Protein AF-A0A3D3RLZ9-F1 (afdb_monomer_lite)

Foldseek 3Di:
DKDDDPDPVPIDDDDDDPDPDDDFQDKAADADFDWADDPDDCLCVVNVHPNPFDPPDTWGWDQPDDPNHRIMTTGD

Radius of gyration: 12.9 Å; chains: 1; bounding box: 29×29×29 Å

Sequence (76 aa):
FMRKTRRKGEMLLVICNFTPVAHEQYKIGVPYEGKYKEIFTSDAIEFGGSGEYQNKRMRHSKKEECDKRKHSMKVT

Structure (mmCIF, N/CA/C/O backbone):
data_AF-A0A3D3RLZ9-F1
#
_entry.id   AF-A0A3D3RLZ9-F1
#
loop_
_atom_site.group_PDB
_atom_site.id
_atom_site.type_symbol
_atom_site.label_atom_id
_atom_site.label_alt_id
_atom_site.label_comp_id
_atom_site.label_asym_id
_atom_site.label_entity_id
_atom_site.label_seq_id
_atom_site.pdbx_PDB_ins_code
_atom_site.Cartn_x
_atom_site.Cartn_y
_atom_site.Cartn_z
_atom_site.occupancy
_atom_site.B_iso_or_equiv
_atom_site.auth_seq_id
_atom_site.auth_comp_id
_atom_site.auth_asym_id
_atom_site.auth_atom_id
_atom_site.pdbx_PDB_model_num
ATOM 1 N N . PHE A 1 1 ? -6.438 3.563 -1.534 1.00 93.69 1 PHE A N 1
ATOM 2 C CA . PHE A 1 1 ? -7.834 3.580 -1.028 1.00 93.69 1 PHE A CA 1
ATOM 3 C C . PHE A 1 1 ? -8.067 2.440 -0.029 1.00 93.69 1 PHE A C 1
ATOM 5 O O . PHE A 1 1 ? -7.170 1.631 0.167 1.00 93.69 1 PHE A O 1
ATOM 12 N N . MET A 1 2 ? -9.231 2.375 0.638 1.00 94.38 2 MET A N 1
ATOM 13 C CA . MET A 1 2 ? -9.513 1.387 1.698 1.00 94.38 2 MET A CA 1
ATOM 14 C C . MET A 1 2 ? -10.727 0.501 1.392 1.00 94.38 2 MET A C 1
ATOM 16 O O . MET A 1 2 ? -11.733 0.989 0.881 1.00 94.38 2 MET A O 1
ATOM 20 N N . ARG A 1 3 ? -10.677 -0.767 1.813 1.00 95.81 3 ARG A N 1
ATOM 21 C CA . ARG A 1 3 ? -11.814 -1.701 1.858 1.00 95.81 3 ARG A CA 1
ATOM 22 C C . ARG A 1 3 ? -12.003 -2.187 3.293 1.00 95.81 3 ARG A C 1
ATOM 24 O O . ARG A 1 3 ? -11.032 -2.548 3.946 1.00 95.81 3 ARG A O 1
ATOM 31 N N . LYS A 1 4 ? -13.231 -2.155 3.810 1.00 93.38 4 LYS A N 1
ATOM 32 C CA . LYS A 1 4 ? -13.530 -2.423 5.228 1.00 93.38 4 LYS A CA 1
ATOM 33 C C . LYS A 1 4 ? -14.554 -3.547 5.367 1.00 93.38 4 LYS A C 1
ATOM 35 O O . LYS A 1 4 ? -15.502 -3.596 4.587 1.00 93.38 4 LYS A O 1
ATOM 40 N N . THR A 1 5 ? -14.398 -4.373 6.397 1.00 93.19 5 THR A N 1
ATOM 41 C CA . THR A 1 5 ? -15.449 -5.268 6.907 1.00 93.19 5 THR A CA 1
ATOM 42 C C . THR A 1 5 ? -15.950 -4.751 8.265 1.00 93.19 5 THR A C 1
ATOM 44 O O . THR A 1 5 ? -15.582 -3.656 8.701 1.00 93.19 5 THR A O 1
ATOM 47 N N . ARG A 1 6 ? -16.791 -5.531 8.959 1.00 92.12 6 ARG A N 1
ATOM 48 C CA . ARG A 1 6 ? -17.208 -5.231 10.341 1.00 92.12 6 ARG A CA 1
ATOM 49 C C . ARG A 1 6 ? -16.049 -5.331 11.340 1.00 92.12 6 ARG A C 1
ATOM 51 O O . ARG A 1 6 ? -16.092 -4.697 12.391 1.00 92.12 6 ARG A O 1
ATOM 58 N N . ARG A 1 7 ? -15.013 -6.117 11.032 1.00 90.75 7 ARG A N 1
ATOM 59 C CA . ARG A 1 7 ? -13.855 -6.338 11.903 1.00 90.75 7 ARG A CA 1
ATOM 60 C C . ARG A 1 7 ? -12.711 -5.425 11.480 1.00 90.75 7 ARG A C 1
ATOM 62 O O . ARG A 1 7 ? -12.239 -5.484 10.350 1.00 90.75 7 ARG A O 1
ATOM 69 N N . LYS A 1 8 ? -12.214 -4.606 12.412 1.00 81.94 8 LYS A N 1
ATOM 70 C CA . LYS A 1 8 ? -11.122 -3.648 12.140 1.00 81.94 8 LYS A CA 1
ATOM 71 C C . LYS A 1 8 ? -9.850 -4.318 11.595 1.00 81.94 8 LYS A C 1
ATOM 73 O O . LYS A 1 8 ? -9.178 -3.720 10.764 1.00 81.94 8 LYS A O 1
ATOM 78 N N . GLY A 1 9 ? -9.547 -5.544 12.034 1.00 86.06 9 GLY A N 1
ATOM 79 C CA . GLY A 1 9 ? -8.367 -6.308 11.603 1.00 86.06 9 GLY A CA 1
ATOM 80 C C . GLY A 1 9 ? -8.455 -6.922 10.200 1.00 86.06 9 GLY A C 1
ATOM 81 O O . GLY A 1 9 ? -7.445 -7.380 9.687 1.00 86.06 9 GLY A O 1
ATOM 82 N N . GLU A 1 10 ? -9.630 -6.912 9.567 1.00 90.81 10 GLU A N 1
ATOM 83 C CA . GLU A 1 10 ? -9.848 -7.433 8.205 1.00 90.81 10 GLU A CA 1
ATOM 84 C C . GLU A 1 10 ? -9.903 -6.300 7.160 1.00 90.81 10 GLU A C 1
ATOM 86 O O . GLU A 1 10 ? -10.338 -6.483 6.024 1.00 90.81 10 GLU A O 1
ATOM 91 N N . MET A 1 11 ? -9.507 -5.088 7.551 1.00 94.2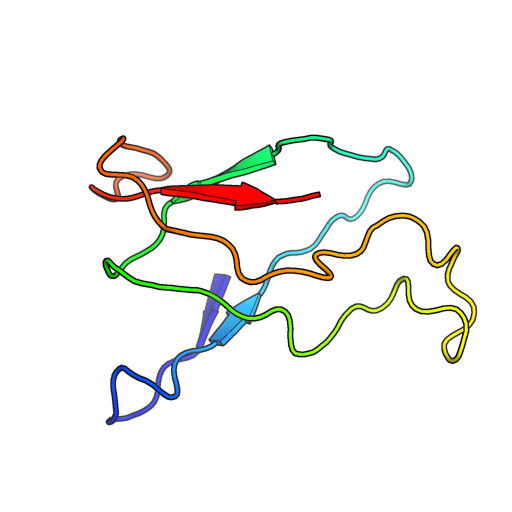5 11 MET A N 1
ATOM 92 C CA . MET A 1 11 ? -9.439 -3.942 6.653 1.00 94.25 11 MET A CA 1
ATOM 93 C C . MET A 1 11 ? -8.266 -4.090 5.681 1.00 94.25 11 MET A C 1
ATOM 95 O O . MET A 1 11 ? -7.148 -4.392 6.093 1.00 94.25 11 MET A O 1
ATOM 99 N N . LEU A 1 12 ? -8.514 -3.809 4.401 1.00 95.62 12 LEU A N 1
ATOM 100 C CA . LEU A 1 12 ? -7.486 -3.774 3.367 1.00 95.62 12 LEU A CA 1
ATOM 101 C C . LEU A 1 12 ? -7.181 -2.341 2.950 1.00 95.62 12 LEU A C 1
ATOM 103 O O . LEU A 1 12 ? -8.079 -1.537 2.670 1.00 95.62 12 LEU A O 1
ATOM 107 N N . LEU A 1 13 ? -5.889 -2.056 2.848 1.00 95.44 13 LEU A N 1
ATOM 108 C CA . LEU A 1 13 ? -5.360 -0.834 2.273 1.00 95.44 13 LEU A CA 1
ATOM 109 C C . LEU A 1 13 ? -4.757 -1.164 0.910 1.00 95.44 13 LEU A C 1
ATOM 111 O O . LEU A 1 13 ? -3.877 -2.011 0.816 1.00 95.44 13 LEU A O 1
ATOM 115 N N . VAL A 1 14 ? -5.246 -0.496 -0.130 1.00 96.88 14 VAL A N 1
ATOM 116 C CA . VAL A 1 14 ? -4.794 -0.697 -1.509 1.00 96.88 14 VAL A CA 1
ATOM 117 C C . VAL A 1 14 ? -4.058 0.550 -1.973 1.00 96.88 14 VAL A C 1
ATOM 119 O O . VAL A 1 14 ? -4.588 1.661 -1.862 1.00 96.88 14 VAL A O 1
ATOM 122 N N . ILE A 1 15 ? -2.846 0.363 -2.480 1.00 95.75 15 ILE A N 1
ATOM 123 C CA . ILE A 1 15 ? -1.950 1.412 -2.967 1.00 95.75 15 ILE A CA 1
ATOM 124 C C . ILE A 1 15 ? -1.642 1.071 -4.423 1.00 95.75 15 ILE A C 1
ATOM 126 O O . ILE A 1 15 ? -1.376 -0.088 -4.730 1.00 95.75 15 ILE A O 1
ATOM 130 N N . CYS A 1 16 ? -1.727 2.055 -5.313 1.00 95.88 16 CYS A N 1
ATOM 131 C CA . CYS A 1 16 ? -1.487 1.860 -6.738 1.00 95.88 16 CYS A CA 1
ATOM 132 C C . CYS A 1 16 ? -0.467 2.893 -7.210 1.00 95.88 16 CYS A C 1
ATOM 134 O O . CYS A 1 16 ? -0.664 4.086 -6.975 1.00 95.88 16 CYS A O 1
ATOM 136 N N . ASN A 1 17 ? 0.583 2.430 -7.884 1.00 95.19 17 ASN A N 1
ATOM 137 C CA . ASN A 1 17 ? 1.504 3.268 -8.637 1.00 95.19 17 ASN A CA 1
ATOM 138 C C . ASN A 1 17 ? 1.252 3.025 -10.130 1.00 95.19 17 ASN A C 1
ATOM 140 O O . ASN A 1 17 ? 1.428 1.907 -10.603 1.00 95.19 17 ASN A O 1
ATOM 144 N N . PHE A 1 18 ? 0.793 4.048 -10.854 1.00 95.75 18 PHE A N 1
ATOM 145 C CA . PHE 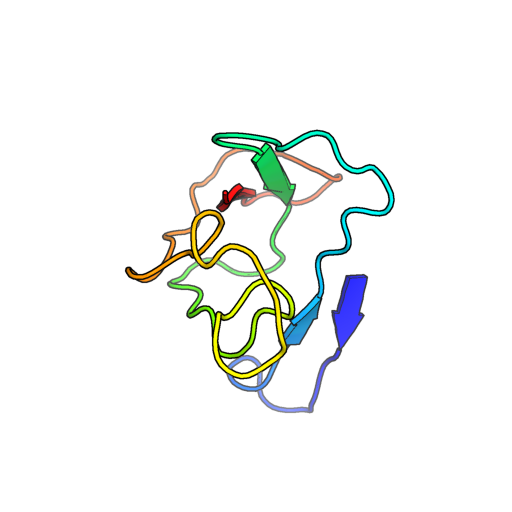A 1 18 ? 0.499 3.966 -12.294 1.00 95.75 18 PHE A CA 1
ATOM 146 C C . PHE A 1 18 ? 1.585 4.613 -13.159 1.00 95.75 18 PHE A C 1
ATOM 148 O O . PHE A 1 18 ? 1.350 4.948 -14.317 1.00 95.75 18 PHE A O 1
ATOM 155 N N . THR A 1 19 ? 2.774 4.801 -12.593 1.00 94.00 19 THR A N 1
ATOM 156 C CA . THR A 1 19 ? 3.965 5.238 -13.316 1.00 94.00 19 THR A CA 1
ATOM 157 C C . THR A 1 19 ? 5.060 4.185 -13.143 1.00 94.00 19 THR A C 1
ATOM 159 O O . THR A 1 19 ? 5.082 3.511 -12.114 1.00 94.00 19 THR A O 1
ATOM 162 N N . PRO A 1 20 ? 5.988 4.032 -14.103 1.00 89.88 20 PRO A N 1
ATOM 163 C CA . PRO A 1 20 ? 7.116 3.111 -13.954 1.00 89.88 20 PRO A CA 1
ATOM 164 C C . PRO A 1 20 ? 8.165 3.615 -12.946 1.00 89.88 20 PR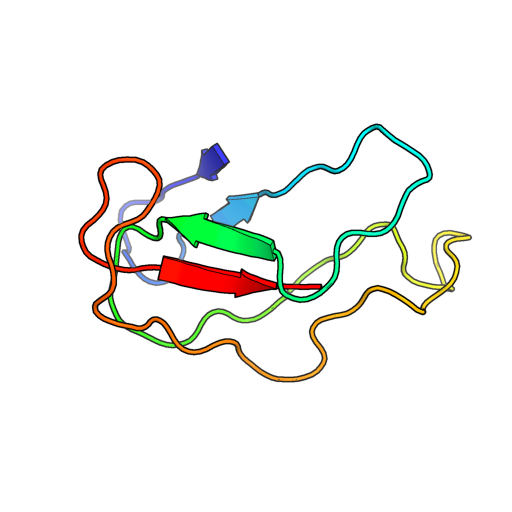O A C 1
ATOM 166 O O . PRO A 1 20 ? 9.177 2.959 -12.731 1.00 89.88 20 PRO A O 1
ATOM 169 N N . VAL A 1 21 ? 7.960 4.797 -12.356 1.00 93.50 21 VAL A N 1
ATOM 170 C CA . VAL A 1 21 ? 8.889 5.404 -11.405 1.00 93.50 21 VAL A CA 1
ATOM 171 C C . VAL A 1 21 ? 8.610 4.852 -10.014 1.00 93.50 21 VAL A C 1
ATOM 173 O O . VAL A 1 21 ? 7.497 4.964 -9.502 1.00 93.50 21 VAL A O 1
ATOM 176 N N . ALA A 1 22 ? 9.631 4.273 -9.390 1.00 91.44 22 ALA A N 1
ATOM 177 C CA . ALA A 1 22 ? 9.550 3.789 -8.023 1.00 91.44 22 ALA A CA 1
ATOM 178 C C . ALA A 1 22 ? 9.496 4.934 -7.005 1.00 91.44 22 ALA A C 1
ATOM 180 O O . ALA A 1 22 ? 10.136 5.974 -7.171 1.00 91.44 22 ALA A O 1
ATOM 181 N N . HIS A 1 23 ? 8.769 4.714 -5.910 1.00 93.00 23 HIS A N 1
ATOM 182 C CA . HIS A 1 23 ? 8.663 5.673 -4.816 1.00 93.00 23 HIS A CA 1
ATOM 183 C C . HIS A 1 23 ? 9.170 5.057 -3.516 1.00 93.00 23 HIS A C 1
ATOM 185 O O . HIS A 1 23 ? 8.449 4.344 -2.821 1.00 93.00 23 HIS A O 1
ATOM 191 N N . GLU A 1 24 ? 10.408 5.369 -3.151 1.00 91.25 24 GLU A N 1
ATOM 192 C CA . GLU A 1 24 ? 10.957 4.921 -1.878 1.00 91.25 24 GLU A CA 1
ATOM 193 C C . GLU A 1 24 ? 10.384 5.706 -0.698 1.00 91.25 24 GLU A C 1
ATOM 195 O O . GLU A 1 24 ? 10.217 6.927 -0.751 1.00 91.25 24 GLU A O 1
ATOM 200 N N . GLN A 1 25 ? 10.135 5.006 0.414 1.00 92.88 25 GLN A N 1
ATOM 201 C CA . GLN A 1 25 ? 9.672 5.611 1.667 1.00 92.88 25 GLN A CA 1
ATOM 202 C C . GLN A 1 25 ? 8.416 6.484 1.511 1.00 92.88 25 GLN A C 1
ATOM 204 O O . GLN A 1 25 ? 8.219 7.442 2.270 1.00 92.88 25 GLN A O 1
ATOM 209 N N . TYR A 1 26 ? 7.553 6.137 0.559 1.00 95.56 26 TYR A N 1
ATOM 210 C CA . TYR A 1 26 ? 6.348 6.878 0.248 1.00 95.56 26 TYR A CA 1
ATOM 211 C C . TYR A 1 26 ? 5.414 6.900 1.460 1.00 95.56 26 TYR A C 1
ATOM 213 O O . TYR A 1 26 ? 5.023 5.857 1.996 1.00 95.56 26 TYR A O 1
ATOM 221 N N . LYS A 1 27 ? 5.100 8.105 1.942 1.00 96.62 27 LYS A N 1
ATOM 222 C CA . LYS A 1 27 ? 4.305 8.306 3.155 1.00 96.62 27 LYS A CA 1
ATOM 223 C C . LYS A 1 27 ? 2.824 8.310 2.806 1.00 96.62 27 LYS A C 1
ATOM 225 O O . LYS A 1 27 ? 2.396 9.075 1.952 1.00 96.62 27 LYS A O 1
ATOM 230 N N . ILE A 1 28 ? 2.052 7.499 3.522 1.00 96.69 28 ILE A N 1
ATOM 231 C CA . ILE A 1 28 ? 0.601 7.406 3.355 1.00 96.69 28 ILE A CA 1
ATOM 232 C C . ILE A 1 28 ? -0.120 7.448 4.697 1.00 96.69 28 ILE A C 1
ATOM 234 O O . ILE A 1 28 ? 0.345 6.882 5.691 1.00 96.69 28 ILE A O 1
ATOM 238 N N . GLY A 1 29 ? -1.281 8.095 4.733 1.00 97.06 29 GLY A N 1
ATOM 239 C CA . GLY A 1 29 ? -2.133 8.161 5.912 1.00 97.06 29 GLY A CA 1
ATOM 240 C C . GLY A 1 29 ? -2.897 6.860 6.135 1.00 97.06 29 GLY A C 1
ATOM 241 O O . GLY A 1 29 ? -3.603 6.374 5.246 1.00 97.06 29 GLY A O 1
ATOM 242 N N . VAL A 1 30 ? -2.864 6.340 7.362 1.00 95.62 30 VAL A N 1
ATOM 243 C CA . VAL A 1 30 ? -3.561 5.112 7.767 1.00 95.62 30 VAL A CA 1
ATOM 244 C C . VAL A 1 30 ? -4.595 5.384 8.870 1.00 95.62 30 VAL A C 1
ATOM 246 O O . VAL A 1 30 ? -4.411 6.276 9.698 1.00 95.62 30 VAL A O 1
ATOM 249 N N . PRO A 1 31 ? -5.733 4.667 8.883 1.00 91.81 31 PRO A N 1
ATOM 250 C CA . PRO A 1 31 ? -6.854 4.951 9.791 1.00 91.81 31 PRO A CA 1
ATOM 251 C C . PRO A 1 31 ? -6.621 4.498 11.236 1.00 91.81 31 PRO A C 1
ATOM 253 O O . PRO A 1 31 ? -7.268 5.015 12.145 1.00 91.81 31 PRO A O 1
ATOM 256 N N . TYR A 1 32 ? -5.762 3.499 11.438 1.00 91.31 32 TYR A N 1
ATOM 257 C CA . TYR A 1 32 ? -5.580 2.819 12.713 1.00 91.31 32 TYR A CA 1
ATOM 258 C C . TYR A 1 32 ? -4.099 2.704 13.040 1.00 91.31 32 TYR A C 1
ATOM 260 O O . TYR A 1 32 ? -3.272 2.472 12.152 1.00 91.31 32 TYR A O 1
ATOM 268 N N . GLU A 1 33 ? -3.789 2.827 14.323 1.00 95.00 33 GLU A N 1
ATOM 269 C CA . GLU A 1 33 ? -2.495 2.434 14.853 1.00 95.00 33 GLU A CA 1
ATOM 270 C C . GLU A 1 33 ? -2.315 0.915 14.739 1.00 95.00 33 GLU A C 1
ATOM 272 O O . GLU A 1 33 ? -3.260 0.152 14.949 1.00 95.00 33 GLU A O 1
ATOM 277 N N . GLY A 1 34 ? -1.107 0.472 14.404 1.00 93.38 34 GLY A N 1
ATOM 278 C CA . GLY A 1 34 ? -0.744 -0.936 14.414 1.00 93.38 34 GLY A CA 1
ATOM 279 C C . GLY A 1 34 ? 0.312 -1.303 13.380 1.00 93.38 34 GLY A C 1
ATOM 280 O O . GLY A 1 34 ? 1.090 -0.471 12.906 1.00 93.38 34 GLY A O 1
ATOM 281 N N . LYS A 1 35 ? 0.330 -2.596 13.052 1.00 94.44 35 LYS A N 1
ATOM 282 C CA . LYS A 1 35 ? 1.217 -3.192 12.054 1.00 94.44 35 LYS A CA 1
ATOM 283 C C . LYS A 1 35 ? 0.415 -3.555 10.812 1.00 94.44 35 LYS A C 1
ATOM 285 O O . LYS A 1 35 ? -0.609 -4.226 10.909 1.00 94.44 35 LYS A O 1
ATOM 290 N N . TYR A 1 36 ? 0.916 -3.150 9.658 1.00 95.19 36 TYR A N 1
ATOM 291 C CA . TYR A 1 36 ? 0.340 -3.438 8.355 1.00 95.19 36 TYR A CA 1
ATOM 292 C C . TYR A 1 36 ? 1.220 -4.470 7.661 1.00 95.19 36 TYR A C 1
ATOM 294 O O . TYR A 1 36 ? 2.433 -4.288 7.546 1.00 95.19 36 TYR A O 1
ATOM 302 N N . LYS A 1 37 ? 0.610 -5.577 7.239 1.00 95.19 37 LYS A N 1
ATOM 303 C CA . LYS A 1 37 ? 1.275 -6.624 6.467 1.00 95.19 37 LYS A CA 1
ATOM 304 C C . LYS A 1 37 ? 0.951 -6.416 4.994 1.00 95.19 37 LYS A C 1
ATOM 306 O O . LYS A 1 37 ? -0.223 -6.320 4.643 1.00 95.19 37 LYS A O 1
ATOM 311 N N . GLU A 1 38 ? 1.974 -6.384 4.151 1.00 96.12 38 GLU A N 1
ATOM 312 C CA . GLU A 1 38 ? 1.777 -6.575 2.718 1.00 96.12 38 GLU A CA 1
ATOM 313 C C . GLU A 1 38 ? 1.363 -8.028 2.485 1.00 96.12 38 GLU A C 1
ATOM 315 O O . GLU A 1 38 ? 2.080 -8.962 2.845 1.00 96.12 38 GLU A O 1
ATOM 320 N N . ILE A 1 39 ? 0.147 -8.209 1.979 1.00 95.56 39 ILE A N 1
ATOM 321 C CA . ILE A 1 39 ? -0.415 -9.532 1.680 1.00 95.56 39 ILE A CA 1
ATOM 322 C C . ILE A 1 39 ? -0.425 -9.828 0.179 1.00 95.56 39 ILE A C 1
ATOM 324 O O . ILE A 1 39 ? -0.679 -10.962 -0.205 1.00 95.56 39 ILE A O 1
ATOM 328 N N . PHE A 1 40 ? -0.192 -8.806 -0.648 1.00 96.31 40 PHE A N 1
ATOM 329 C CA . PHE A 1 40 ? -0.185 -8.886 -2.101 1.00 96.31 40 PHE A CA 1
ATOM 330 C C . PHE A 1 40 ? 0.601 -7.707 -2.684 1.00 96.31 40 PHE A C 1
ATOM 332 O O . PHE A 1 40 ? 0.450 -6.578 -2.214 1.00 96.31 40 PHE A O 1
ATOM 339 N N . THR A 1 41 ? 1.374 -7.973 -3.735 1.00 96.06 41 THR A N 1
ATOM 340 C CA . THR A 1 41 ? 1.988 -6.973 -4.611 1.00 96.06 41 THR A CA 1
ATOM 341 C C . THR A 1 41 ? 1.970 -7.504 -6.041 1.00 96.06 41 THR A C 1
ATOM 343 O O . THR A 1 41 ? 2.272 -8.674 -6.274 1.00 96.06 41 THR A O 1
ATOM 346 N N . SER A 1 42 ? 1.601 -6.657 -7.002 1.00 95.94 42 SER A N 1
ATOM 347 C CA . SER A 1 42 ? 1.650 -7.018 -8.423 1.00 95.94 42 SER A CA 1
ATOM 348 C C . SER A 1 42 ? 3.071 -7.001 -8.984 1.00 95.94 42 SER A C 1
ATOM 350 O O . SER A 1 42 ? 3.288 -7.519 -10.070 1.00 95.94 42 SER A O 1
ATOM 352 N N . ASP A 1 43 ? 4.033 -6.424 -8.258 1.00 95.19 43 ASP A N 1
ATOM 353 C CA . ASP A 1 43 ? 5.446 -6.408 -8.645 1.00 95.19 43 ASP A CA 1
ATOM 354 C C . ASP A 1 43 ? 6.176 -7.714 -8.267 1.00 95.19 43 ASP A C 1
ATOM 356 O O . ASP A 1 43 ? 7.382 -7.833 -8.435 1.00 95.19 43 ASP A O 1
ATOM 360 N N . ALA A 1 44 ? 5.481 -8.733 -7.749 1.00 95.75 44 ALA A N 1
ATOM 361 C CA . ALA A 1 44 ? 6.105 -10.024 -7.474 1.00 95.75 44 ALA A CA 1
ATOM 362 C C . ALA A 1 44 ? 6.583 -10.722 -8.763 1.00 95.75 44 ALA A C 1
ATOM 364 O O . ALA A 1 44 ? 5.889 -10.719 -9.780 1.00 95.75 44 ALA A O 1
ATOM 365 N N . ILE A 1 45 ? 7.746 -11.385 -8.686 1.00 96.62 45 ILE A N 1
ATOM 366 C CA . ILE A 1 45 ? 8.373 -12.105 -9.814 1.00 96.62 45 ILE A CA 1
ATOM 367 C C . ILE A 1 45 ? 7.425 -13.155 -10.413 1.00 96.62 45 ILE A C 1
ATOM 369 O O . ILE A 1 45 ? 7.369 -13.314 -11.628 1.00 96.62 45 ILE A O 1
ATOM 373 N N . GLU A 1 46 ? 6.634 -13.839 -9.581 1.00 96.69 46 GLU A N 1
ATOM 374 C CA . GLU A 1 46 ? 5.661 -14.852 -10.026 1.00 96.69 46 GLU A CA 1
ATOM 375 C C . GLU A 1 46 ? 4.552 -14.292 -10.937 1.00 96.69 46 GLU A C 1
ATOM 377 O O . GLU A 1 46 ? 3.956 -15.040 -11.708 1.00 96.69 46 GLU A O 1
ATOM 382 N N . PHE A 1 47 ? 4.306 -12.978 -10.888 1.00 96.31 47 PHE A N 1
ATOM 383 C CA . PHE A 1 47 ? 3.354 -12.273 -11.750 1.00 96.31 47 PHE A CA 1
ATOM 384 C C . PHE A 1 47 ? 4.038 -11.505 -12.894 1.00 96.31 47 PHE A C 1
ATOM 386 O O . PHE A 1 47 ? 3.373 -10.754 -13.604 1.00 96.31 47 PHE A O 1
ATOM 393 N N . GLY A 1 48 ? 5.351 -11.685 -13.087 1.00 96.00 48 GLY A N 1
ATOM 394 C CA . GLY A 1 48 ? 6.139 -10.980 -14.102 1.00 96.00 48 GLY A CA 1
ATOM 395 C C . GLY A 1 48 ? 6.610 -9.580 -13.690 1.00 96.00 48 GLY A C 1
ATOM 396 O O . GLY A 1 48 ? 7.031 -8.811 -14.551 1.00 96.00 48 GLY A O 1
ATOM 397 N N . GLY A 1 49 ? 6.526 -9.239 -12.400 1.00 95.25 49 GLY A N 1
ATOM 398 C CA . GLY A 1 49 ? 7.087 -8.004 -11.850 1.00 95.25 49 GLY A CA 1
ATOM 399 C C . GLY A 1 49 ? 8.594 -8.084 -11.587 1.00 95.25 49 GLY A C 1
ATOM 400 O O . GLY A 1 49 ? 9.218 -9.133 -11.758 1.00 95.25 49 GLY A O 1
ATOM 401 N N . SER A 1 50 ? 9.184 -6.972 -11.145 1.00 93.94 50 SER A N 1
ATOM 402 C CA . SER A 1 50 ? 10.627 -6.882 -10.871 1.00 93.94 50 SER A CA 1
ATOM 403 C C . SER A 1 50 ? 11.045 -7.609 -9.586 1.00 93.94 50 SER A C 1
ATOM 405 O O . SER A 1 50 ? 12.163 -8.107 -9.47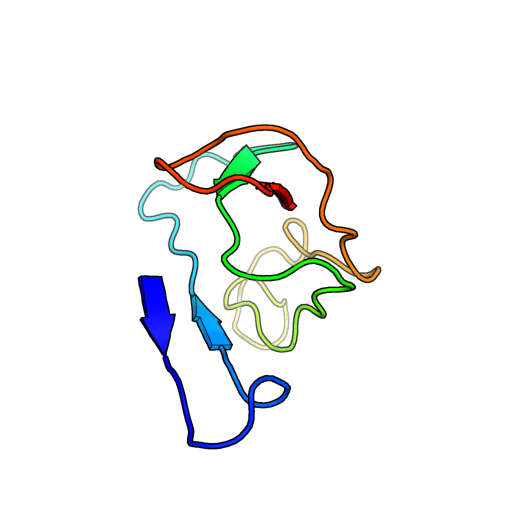2 1.00 93.94 50 SER A O 1
ATOM 407 N N . GLY A 1 51 ? 10.139 -7.698 -8.610 1.00 92.00 51 GLY A N 1
ATOM 408 C CA . GLY A 1 51 ? 10.401 -8.210 -7.268 1.00 92.00 51 GLY A CA 1
ATOM 409 C C . GLY A 1 51 ? 11.135 -7.227 -6.357 1.00 92.00 51 GLY A C 1
ATOM 410 O O . GLY A 1 51 ? 11.444 -7.584 -5.215 1.00 92.00 51 GLY A O 1
ATOM 411 N N . GLU A 1 52 ? 11.420 -6.014 -6.830 1.00 88.12 52 GLU A N 1
ATOM 412 C CA . GLU A 1 52 ? 12.208 -5.016 -6.108 1.00 88.12 52 GLU A CA 1
ATOM 413 C C . GLU A 1 52 ? 11.356 -4.230 -5.101 1.00 88.12 52 GLU A C 1
ATOM 415 O O . GLU A 1 52 ? 11.828 -3.913 -4.003 1.00 88.12 52 GLU A O 1
ATOM 420 N N . TYR A 1 53 ? 10.080 -3.977 -5.413 1.00 89.44 53 TYR A N 1
ATOM 421 C CA . TYR A 1 53 ? 9.202 -3.110 -4.622 1.00 89.44 53 TYR A CA 1
ATOM 422 C C . TYR A 1 53 ? 8.266 -3.931 -3.737 1.00 89.44 53 TYR A C 1
ATOM 424 O O . TYR A 1 53 ? 7.094 -4.171 -4.042 1.00 89.44 53 TYR A O 1
ATOM 432 N N . GLN A 1 54 ? 8.831 -4.420 -2.629 1.00 89.88 54 GLN A N 1
ATOM 433 C CA . GLN A 1 54 ? 8.121 -5.275 -1.678 1.00 89.88 54 GLN A CA 1
ATOM 434 C C . GLN A 1 54 ? 8.376 -4.882 -0.226 1.00 89.88 54 GLN A C 1
ATOM 436 O O . GLN A 1 54 ? 9.513 -4.709 0.233 1.00 89.88 54 GLN A O 1
ATOM 441 N N . ASN A 1 55 ? 7.315 -4.871 0.574 1.00 90.81 55 ASN A N 1
ATOM 442 C CA . ASN A 1 55 ? 7.391 -4.634 2.008 1.00 90.81 55 ASN A CA 1
ATOM 443 C C . ASN A 1 55 ? 7.497 -5.964 2.770 1.00 90.81 55 ASN A C 1
ATOM 445 O O . ASN A 1 55 ? 6.590 -6.359 3.501 1.00 90.81 55 ASN A O 1
ATOM 449 N N . LYS A 1 56 ? 8.658 -6.631 2.660 1.00 86.88 56 LYS A N 1
ATOM 450 C CA . LYS A 1 56 ? 8.931 -7.950 3.285 1.00 86.88 56 LYS A CA 1
ATOM 451 C C . LYS A 1 56 ? 8.672 -7.998 4.797 1.00 86.88 56 LYS A C 1
ATOM 453 O O . LYS A 1 56 ? 8.384 -9.055 5.353 1.00 86.88 56 LYS A O 1
ATOM 458 N N . ARG A 1 57 ? 8.806 -6.861 5.488 1.00 92.19 57 ARG A N 1
ATOM 459 C CA . ARG A 1 57 ? 8.504 -6.718 6.919 1.00 92.19 57 ARG A CA 1
ATOM 460 C C . ARG A 1 57 ? 7.236 -5.904 7.108 1.00 92.19 57 ARG A C 1
ATOM 462 O O . ARG A 1 57 ? 6.992 -4.943 6.383 1.00 92.19 57 ARG A O 1
ATOM 469 N N . MET A 1 58 ? 6.492 -6.236 8.162 1.00 94.44 58 MET A N 1
ATOM 470 C CA . MET A 1 58 ? 5.348 -5.436 8.589 1.00 94.44 58 MET A CA 1
ATOM 471 C C . MET A 1 58 ? 5.742 -3.969 8.781 1.00 94.44 58 MET A C 1
ATOM 473 O O . MET A 1 58 ? 6.743 -3.654 9.432 1.00 94.44 58 MET A O 1
ATOM 477 N N . ARG A 1 59 ? 4.923 -3.065 8.248 1.00 95.25 59 ARG A N 1
ATOM 478 C CA . ARG A 1 59 ? 5.092 -1.623 8.416 1.00 95.25 59 ARG A CA 1
ATOM 479 C C . ARG A 1 59 ? 4.344 -1.164 9.654 1.00 95.25 59 ARG A C 1
ATOM 481 O O . ARG A 1 59 ? 3.184 -1.507 9.862 1.00 95.25 59 ARG A O 1
ATOM 488 N N . HIS A 1 60 ? 5.029 -0.401 10.493 1.00 96.31 60 HIS A N 1
ATOM 489 C CA . HIS A 1 60 ? 4.448 0.158 11.703 1.00 96.31 60 HIS A CA 1
ATOM 490 C C . HIS A 1 60 ? 3.872 1.535 11.401 1.00 96.31 60 HIS A C 1
ATOM 492 O O . HIS A 1 60 ? 4.548 2.377 10.805 1.00 96.31 60 HIS A O 1
ATOM 498 N N . SER A 1 61 ? 2.644 1.776 11.847 1.00 96.56 61 SER A N 1
ATOM 499 C CA . SER A 1 61 ? 2.095 3.124 11.853 1.00 96.56 61 SER A CA 1
ATOM 500 C C . SER A 1 61 ? 2.873 4.011 12.824 1.00 96.56 61 SER A C 1
ATOM 502 O O . SER A 1 61 ? 3.202 3.578 13.930 1.00 96.56 61 SER A O 1
ATOM 504 N N . LYS A 1 62 ? 3.069 5.272 12.460 1.00 97.31 62 LYS A N 1
ATOM 505 C CA . LYS A 1 62 ? 3.572 6.332 13.332 1.00 97.31 62 LYS A CA 1
ATOM 506 C C . LYS A 1 62 ? 2.489 7.378 13.548 1.00 97.31 62 LYS A C 1
ATOM 508 O O . LYS A 1 62 ? 1.633 7.571 12.684 1.00 97.31 62 LYS A O 1
ATOM 513 N N . LYS A 1 63 ? 2.530 8.060 14.693 1.00 96.56 63 LYS A N 1
ATOM 514 C CA . LYS A 1 63 ? 1.637 9.181 15.022 1.00 96.56 63 LYS A CA 1
ATOM 515 C C . LYS A 1 63 ? 2.109 10.456 14.320 1.00 96.56 63 LYS A C 1
ATOM 517 O O . LYS A 1 63 ? 2.552 11.410 14.946 1.00 96.56 63 LYS A O 1
ATOM 522 N N . GLU A 1 64 ? 2.062 10.423 12.999 1.00 96.38 64 GLU A N 1
ATOM 523 C CA . GLU A 1 64 ? 2.406 11.535 12.128 1.00 96.38 64 GLU A CA 1
ATOM 524 C C . GLU A 1 64 ? 1.26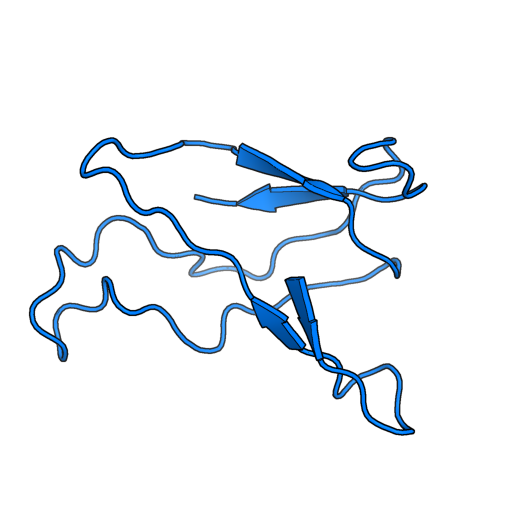5 11.730 11.132 1.00 96.38 64 GLU A C 1
ATOM 526 O O . GLU A 1 64 ? 0.832 10.758 10.503 1.00 96.38 64 GLU A O 1
ATOM 531 N N . GLU A 1 65 ? 0.808 12.969 10.962 1.00 96.25 65 GLU A N 1
ATOM 532 C CA . GLU A 1 65 ? -0.302 13.260 10.060 1.00 96.25 65 GLU A CA 1
ATOM 533 C C . GLU A 1 65 ? 0.085 13.039 8.587 1.00 96.25 65 GLU A C 1
ATOM 535 O O . GLU A 1 65 ? 1.200 13.358 8.160 1.00 96.25 65 GLU A O 1
ATOM 540 N N . CYS A 1 66 ? -0.837 12.455 7.821 1.00 97.06 66 CYS A N 1
ATOM 541 C CA . CYS A 1 66 ? -0.806 12.350 6.361 1.00 97.06 66 CYS A CA 1
ATOM 542 C C . CYS A 1 66 ? -2.225 12.041 5.855 1.00 97.06 66 CYS A C 1
ATOM 544 O O . CYS A 1 66 ? -2.988 11.376 6.555 1.00 97.06 66 CYS A O 1
ATOM 546 N N . ASP A 1 67 ? -2.606 12.510 4.664 1.00 94.94 67 ASP A N 1
ATOM 547 C CA . ASP A 1 67 ? -3.935 12.288 4.064 1.00 94.94 67 ASP A CA 1
ATOM 548 C C . ASP A 1 67 ? -5.123 12.618 4.993 1.00 94.94 67 ASP A C 1
ATOM 550 O O . ASP A 1 67 ? -6.141 11.918 4.992 1.00 94.94 67 ASP A O 1
ATOM 554 N N . LYS A 1 68 ? -4.991 13.662 5.829 1.00 95.38 68 LYS A N 1
A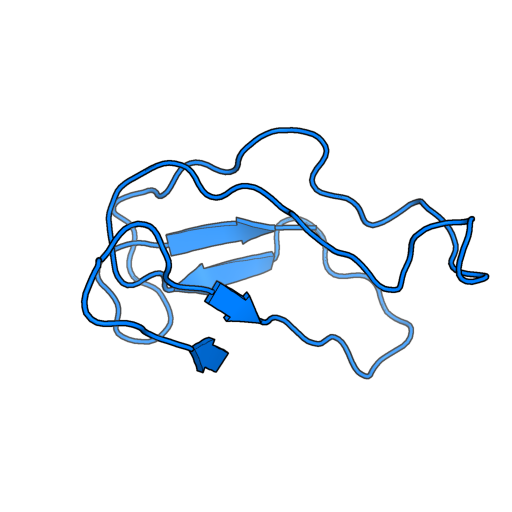TOM 555 C CA . LYS A 1 68 ? -5.967 14.046 6.872 1.00 95.38 68 LYS A CA 1
ATOM 556 C C . LYS A 1 68 ? -6.231 12.940 7.910 1.00 95.38 68 LYS A C 1
ATOM 558 O O . LYS A 1 68 ? -7.293 12.893 8.535 1.00 95.38 68 LYS A O 1
ATOM 563 N N . ARG A 1 69 ? -5.285 12.015 8.095 1.00 94.69 69 ARG A N 1
ATOM 564 C CA . ARG A 1 69 ? -5.313 10.954 9.112 1.00 94.69 69 ARG A CA 1
ATOM 565 C C . ARG A 1 69 ? -4.212 11.184 10.137 1.00 94.69 69 ARG A C 1
ATOM 567 O O . ARG A 1 69 ? -3.107 11.575 9.788 1.00 94.69 69 ARG A O 1
ATOM 574 N N . LYS A 1 70 ? -4.510 10.881 11.406 1.00 96.12 70 LYS A N 1
ATOM 575 C CA . LYS A 1 70 ? -3.594 11.084 12.548 1.00 96.12 70 LYS A CA 1
ATOM 576 C C . LYS A 1 70 ? -2.358 10.178 12.526 1.00 96.12 70 LYS A C 1
ATOM 578 O O . LYS A 1 70 ? -1.368 10.491 13.180 1.00 96.12 70 LYS A O 1
ATOM 583 N N . HIS A 1 71 ? -2.453 9.041 11.840 1.00 96.69 71 HIS A N 1
ATOM 584 C CA . HIS A 1 71 ? -1.372 8.074 11.719 1.00 96.69 71 HIS A CA 1
ATOM 585 C C . HIS A 1 71 ? -0.975 7.916 10.259 1.00 96.69 71 HIS A C 1
ATOM 587 O O . HIS A 1 71 ? -1.802 8.042 9.355 1.00 96.69 71 HIS A O 1
ATOM 593 N N . SER A 1 72 ? 0.283 7.566 10.036 1.00 97.50 72 SER A N 1
ATOM 594 C CA . SER A 1 72 ? 0.820 7.282 8.711 1.00 97.50 72 SER A CA 1
ATOM 595 C C . SER A 1 72 ? 1.854 6.169 8.763 1.00 97.50 72 SER A C 1
ATOM 597 O O . SER A 1 72 ? 2.304 5.764 9.835 1.00 97.50 72 SER A O 1
ATOM 599 N N . MET A 1 73 ? 2.222 5.648 7.602 1.00 96.81 73 MET A N 1
ATOM 600 C CA . MET A 1 73 ? 3.346 4.732 7.456 1.00 96.81 73 MET A CA 1
ATOM 601 C C . MET A 1 73 ? 4.097 5.021 6.161 1.00 96.81 73 MET A C 1
ATOM 603 O O . MET A 1 73 ? 3.569 5.677 5.265 1.00 96.81 73 MET A O 1
ATOM 607 N N . LYS A 1 74 ? 5.331 4.526 6.087 1.00 96.31 74 LYS A N 1
ATOM 608 C CA . LYS A 1 74 ? 6.163 4.577 4.886 1.00 96.31 74 LYS A CA 1
ATOM 609 C C . LYS A 1 74 ? 6.166 3.210 4.213 1.00 96.31 74 LYS A C 1
ATOM 611 O O . LYS A 1 74 ? 6.386 2.205 4.896 1.00 96.31 74 LYS A O 1
ATOM 616 N N . VAL A 1 75 ? 5.935 3.194 2.908 1.00 94.69 75 VAL A N 1
ATOM 617 C CA . VAL A 1 75 ? 5.982 2.001 2.056 1.00 94.69 75 VAL A CA 1
ATOM 618 C C . VAL A 1 75 ? 7.001 2.199 0.936 1.00 94.69 75 VAL A C 1
ATOM 620 O O . VAL A 1 75 ? 7.387 3.331 0.650 1.00 94.69 75 VAL A O 1
ATOM 623 N N . THR A 1 76 ? 7.436 1.095 0.348 1.00 90.31 76 THR A N 1
ATOM 624 C CA . THR A 1 76 ? 8.194 1.047 -0.906 1.00 90.31 76 THR A CA 1
ATOM 625 C C . THR A 1 76 ? 7.473 0.090 -1.834 1.00 90.31 76 THR A C 1
ATOM 627 O O . THR A 1 76 ? 6.940 -0.906 -1.290 1.00 90.31 76 THR A O 1
#

pLDDT: mean 94.15, std 2.89, range [81.94, 97.5]

Secondary structure (DSSP, 8-state):
-EE--SSGGG-EE-----SSS--TTEEEEESSSSEE-----TTSGGGT--S-S---SPEEPBS--BTTBSEEEEE-